Protein AF-A0A7V1SDX4-F1 (afdb_monomer)

Radius of gyration: 27.47 Å; Cα contacts (8 Å, |Δi|>4): 45; chains: 1; bounding box: 56×36×80 Å

Mean predicted aligned error: 12.36 Å

Solvent-accessible surface area (backbone atoms only — not comparable to full-atom values): 7512 Å² total; per-residue (Å²): 112,67,68,56,68,76,39,38,70,58,53,50,52,52,51,44,54,51,49,28,53,47,53,23,50,77,76,30,66,91,44,93,56,28,66,58,49,23,51,55,43,42,52,53,46,49,52,51,49,52,51,52,50,49,53,51,52,55,51,52,55,51,54,52,53,52,49,50,52,50,52,37,50,52,50,48,51,53,49,54,50,55,48,51,52,49,63,69,66,45,80,85,64,52,74,66,58,52,48,55,49,54,52,53,49,52,48,51,51,47,53,50,68,56,65,43,76,64,50,52,51,50,49,52,51,56,50,49,54,50,52,53,64,64,72,73,112

Structure (mmCIF, N/CA/C/O backbone):
data_AF-A0A7V1SDX4-F1
#
_entry.id   AF-A0A7V1SDX4-F1
#
loop_
_atom_site.group_PDB
_atom_site.id
_atom_site.type_symbol
_atom_site.label_atom_id
_atom_site.label_alt_id
_atom_site.label_comp_id
_atom_site.label_asym_id
_atom_site.label_entity_id
_atom_site.label_seq_id
_atom_site.pdbx_PDB_ins_code
_atom_site.Cartn_x
_atom_site.Cartn_y
_atom_site.Cartn_z
_atom_site.occupancy
_atom_site.B_iso_or_equiv
_atom_site.auth_seq_id
_atom_site.auth_comp_id
_atom_site.auth_asym_id
_atom_site.auth_atom_id
_atom_site.pdbx_PDB_model_num
ATOM 1 N N . MET A 1 1 ? -11.078 -8.454 -12.939 1.00 48.47 1 MET A N 1
ATOM 2 C CA . MET A 1 1 ? -10.606 -7.123 -12.488 1.00 48.47 1 MET A CA 1
ATOM 3 C C . MET A 1 1 ? -9.798 -7.180 -11.185 1.00 48.47 1 MET A C 1
ATOM 5 O O . MET A 1 1 ? -8.726 -6.596 -11.170 1.00 48.47 1 MET A O 1
ATOM 9 N N . LYS A 1 2 ? -10.218 -7.931 -10.144 1.00 51.38 2 LYS A N 1
ATOM 10 C CA . LYS A 1 2 ? -9.416 -8.145 -8.910 1.00 51.38 2 LYS A CA 1
ATOM 11 C C . LYS A 1 2 ? -8.009 -8.706 -9.173 1.00 51.38 2 LYS A C 1
ATOM 13 O O . LYS A 1 2 ? -7.039 -8.090 -8.768 1.00 51.38 2 LYS A O 1
ATOM 18 N N . PHE A 1 3 ? -7.897 -9.755 -9.995 1.00 60.59 3 PHE A N 1
ATOM 19 C CA . PHE A 1 3 ? -6.600 -10.340 -10.374 1.00 60.59 3 PHE A CA 1
ATOM 20 C C . PHE A 1 3 ? -5.623 -9.331 -11.007 1.00 60.59 3 PHE A C 1
ATOM 22 O O . PHE A 1 3 ? -4.422 -9.418 -10.790 1.00 60.59 3 PHE A O 1
ATOM 29 N N . PHE A 1 4 ? -6.138 -8.358 -11.766 1.00 59.69 4 PHE A N 1
ATOM 30 C CA . PHE A 1 4 ? -5.322 -7.348 -12.444 1.00 59.69 4 PHE A CA 1
ATOM 31 C C . PHE A 1 4 ? -4.802 -6.280 -11.476 1.00 59.69 4 PHE A C 1
ATOM 33 O O . PHE A 1 4 ? -3.699 -5.788 -11.655 1.00 59.69 4 PHE A O 1
ATOM 40 N N . LEU A 1 5 ? -5.588 -5.932 -10.450 1.00 62.78 5 LEU A N 1
ATOM 41 C CA . LEU A 1 5 ? -5.185 -4.998 -9.396 1.00 62.78 5 LEU A CA 1
ATOM 42 C C . LEU A 1 5 ? -4.229 -5.657 -8.394 1.00 62.78 5 LEU A C 1
ATOM 44 O O . LEU A 1 5 ? -3.277 -5.011 -7.964 1.00 62.78 5 LEU A O 1
ATOM 48 N N . ASP A 1 6 ? -4.449 -6.935 -8.078 1.00 72.88 6 ASP A N 1
ATOM 49 C CA . ASP A 1 6 ? -3.613 -7.698 -7.143 1.00 72.88 6 ASP A CA 1
ATOM 50 C C . ASP A 1 6 ? -2.249 -8.058 -7.750 1.00 72.88 6 ASP A C 1
ATOM 52 O O . ASP A 1 6 ? -1.244 -8.066 -7.048 1.00 72.88 6 ASP A O 1
ATOM 56 N N . ASN A 1 7 ? -2.191 -8.288 -9.067 1.00 81.50 7 ASN A N 1
ATOM 57 C CA . ASN A 1 7 ? -0.954 -8.607 -9.788 1.00 81.50 7 ASN A CA 1
ATOM 58 C C . ASN A 1 7 ? -0.450 -7.443 -10.647 1.00 81.50 7 ASN A C 1
ATOM 60 O O . ASN A 1 7 ? 0.353 -7.655 -11.556 1.00 81.50 7 ASN A O 1
ATOM 64 N N . ILE A 1 8 ? -0.913 -6.214 -10.386 1.00 82.69 8 ILE A N 1
ATOM 65 C CA . ILE A 1 8 ? -0.560 -5.061 -11.220 1.00 82.69 8 ILE A CA 1
ATOM 66 C C . ILE A 1 8 ? 0.953 -4.859 -11.274 1.00 82.69 8 ILE A C 1
ATOM 68 O O . ILE A 1 8 ? 1.478 -4.564 -12.336 1.00 82.69 8 ILE A O 1
ATOM 72 N N . GLU A 1 9 ? 1.660 -5.097 -10.166 1.00 83.06 9 GLU A N 1
ATOM 73 C CA . GLU A 1 9 ? 3.122 -4.999 -10.078 1.00 83.06 9 GLU A CA 1
ATOM 74 C C . GLU A 1 9 ? 3.825 -5.990 -11.009 1.00 83.06 9 GLU A C 1
ATOM 76 O O . GLU A 1 9 ? 4.779 -5.632 -11.701 1.00 83.06 9 GLU A O 1
ATOM 81 N N . LEU A 1 10 ? 3.30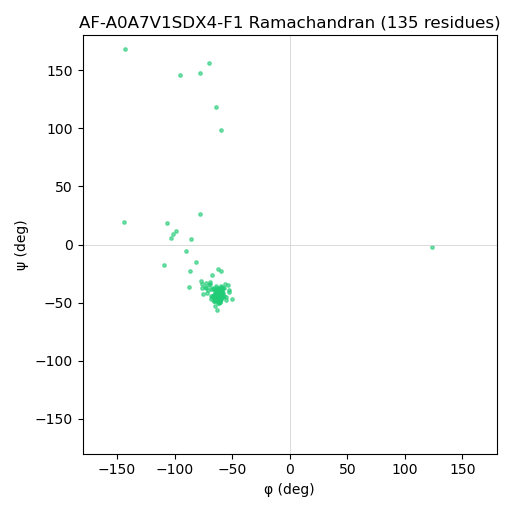0 -7.211 -11.090 1.00 85.44 10 LEU A N 1
ATOM 82 C CA . LEU A 1 10 ? 3.859 -8.299 -11.886 1.00 85.44 10 LEU A CA 1
ATOM 83 C C . LEU A 1 10 ? 3.579 -8.085 -13.379 1.00 85.44 10 LEU A C 1
ATOM 85 O O . LEU A 1 10 ? 4.478 -8.216 -14.207 1.00 85.44 10 LEU A O 1
ATOM 89 N N . ILE A 1 11 ? 2.354 -7.665 -13.710 1.00 86.50 11 ILE A N 1
ATOM 90 C CA . ILE A 1 11 ? 1.946 -7.341 -15.081 1.00 86.50 11 ILE A CA 1
ATOM 91 C C . ILE A 1 11 ? 2.724 -6.130 -15.601 1.00 86.50 11 ILE A C 1
ATOM 93 O O . ILE A 1 11 ? 3.251 -6.202 -16.708 1.00 86.50 11 ILE A O 1
ATOM 97 N N . LEU A 1 12 ? 2.838 -5.046 -14.819 1.00 86.94 12 LEU A N 1
ATOM 98 C CA . LEU A 1 12 ? 3.598 -3.856 -15.223 1.00 86.94 12 LEU A CA 1
ATOM 99 C C . LEU A 1 12 ? 5.062 -4.212 -15.471 1.00 86.94 12 LEU A C 1
ATOM 101 O O . LEU A 1 12 ? 5.614 -3.861 -16.507 1.00 86.94 12 LEU A O 1
ATOM 105 N N . SER A 1 13 ? 5.674 -4.959 -14.548 1.00 88.12 13 SER A N 1
ATOM 106 C CA . SER A 1 13 ? 7.078 -5.363 -14.656 1.00 88.12 13 SER A CA 1
ATOM 107 C C . SER A 1 13 ? 7.328 -6.207 -15.904 1.00 88.12 13 SER A C 1
ATOM 109 O O . SER A 1 13 ? 8.265 -5.930 -16.651 1.00 88.12 13 SER A O 1
ATOM 111 N N . PHE A 1 14 ? 6.456 -7.182 -16.175 1.00 91.12 14 PHE A N 1
ATOM 112 C CA . PHE A 1 14 ? 6.529 -7.989 -17.389 1.00 91.12 14 PHE A CA 1
ATOM 113 C C . PHE A 1 14 ? 6.386 -7.131 -18.653 1.00 91.12 14 PHE A C 1
ATOM 115 O O . PHE A 1 14 ? 7.212 -7.231 -19.559 1.00 91.12 14 PHE A O 1
ATOM 122 N N . LEU A 1 15 ? 5.388 -6.241 -18.698 1.00 91.69 15 LEU A N 1
ATOM 123 C CA . LEU A 1 15 ? 5.180 -5.343 -19.836 1.00 91.69 15 LEU A CA 1
ATOM 124 C C . LEU A 1 15 ? 6.387 -4.428 -20.062 1.00 91.69 15 LEU A C 1
ATOM 126 O O . LEU A 1 15 ? 6.793 -4.221 -21.200 1.00 91.69 15 LEU A O 1
ATOM 130 N N . GLY A 1 16 ? 6.985 -3.916 -18.987 1.00 89.88 16 GLY A N 1
ATOM 131 C CA . GLY A 1 16 ? 8.178 -3.082 -19.056 1.00 89.88 16 GLY A CA 1
ATOM 132 C C . GLY A 1 16 ? 9.357 -3.804 -19.702 1.00 89.88 16 GLY A C 1
ATOM 133 O O . GLY A 1 16 ? 9.998 -3.240 -20.583 1.00 89.88 16 GLY A O 1
ATOM 134 N N . ILE A 1 17 ? 9.598 -5.068 -19.339 1.00 91.50 17 ILE A N 1
ATOM 135 C CA . ILE A 1 17 ? 10.629 -5.895 -19.985 1.00 91.50 17 ILE A CA 1
ATOM 136 C C . ILE A 1 17 ? 10.314 -6.060 -21.473 1.00 91.50 17 ILE A C 1
ATOM 138 O O . ILE A 1 17 ? 11.186 -5.835 -22.309 1.00 91.50 17 ILE A O 1
ATOM 142 N N . VAL A 1 18 ? 9.064 -6.382 -21.818 1.00 93.81 18 VAL A N 1
ATOM 143 C CA . VAL A 1 18 ? 8.647 -6.505 -23.222 1.00 93.81 18 VAL A CA 1
ATOM 144 C C . VAL A 1 18 ? 8.922 -5.211 -23.992 1.00 93.81 18 VAL A C 1
ATOM 146 O O . VAL A 1 18 ? 9.488 -5.276 -25.077 1.00 93.81 18 VAL A O 1
ATOM 149 N N . VAL A 1 19 ? 8.604 -4.039 -23.434 1.00 92.31 19 VAL A N 1
ATOM 150 C CA . VAL A 1 19 ? 8.857 -2.740 -24.084 1.00 92.31 19 VAL A CA 1
ATOM 151 C C . VAL A 1 19 ? 10.354 -2.474 -24.268 1.00 92.31 19 VAL A C 1
ATOM 153 O O . VAL A 1 19 ? 10.755 -2.039 -25.347 1.00 92.31 19 VAL A O 1
ATOM 156 N N . ILE A 1 20 ? 11.183 -2.771 -23.262 1.00 91.38 20 ILE A N 1
ATOM 157 C CA . ILE A 1 20 ? 12.641 -2.559 -23.315 1.00 91.38 20 ILE A CA 1
ATOM 158 C C . ILE A 1 20 ? 13.282 -3.326 -24.471 1.00 91.38 20 ILE A C 1
ATOM 160 O O . ILE A 1 20 ? 14.191 -2.801 -25.105 1.00 91.38 20 ILE A O 1
ATOM 164 N N . PHE A 1 21 ? 12.806 -4.537 -24.767 1.00 90.12 21 PHE A N 1
ATOM 165 C CA . PHE A 1 21 ? 13.315 -5.336 -25.885 1.00 90.12 21 PHE A CA 1
ATOM 166 C C . PHE A 1 21 ? 12.605 -5.034 -27.210 1.00 90.12 21 PHE A C 1
ATOM 168 O O . PHE A 1 21 ? 13.249 -5.015 -28.258 1.00 90.12 21 PHE A O 1
ATOM 175 N N . ALA A 1 22 ? 11.299 -4.762 -27.185 1.00 90.19 22 ALA A N 1
ATOM 176 C CA . ALA A 1 22 ? 10.516 -4.515 -28.393 1.00 90.19 22 ALA A CA 1
ATOM 177 C C . ALA A 1 22 ? 10.902 -3.202 -29.087 1.00 90.19 22 ALA A C 1
ATOM 179 O O . ALA A 1 22 ? 10.954 -3.164 -30.313 1.00 90.19 22 ALA A O 1
ATOM 180 N N . VAL A 1 23 ? 11.195 -2.133 -28.338 1.00 89.94 23 VAL A N 1
ATOM 181 C CA . VAL A 1 23 ? 11.522 -0.822 -28.928 1.00 89.94 23 VAL A CA 1
ATOM 182 C C . VAL A 1 23 ? 12.829 -0.869 -29.741 1.00 89.94 23 VAL A C 1
ATOM 184 O O . VAL A 1 23 ? 12.798 -0.538 -30.926 1.00 89.94 23 VAL A O 1
ATOM 187 N N . PRO A 1 24 ? 13.967 -1.343 -29.206 1.00 89.12 24 PRO A N 1
ATOM 188 C CA . PRO A 1 24 ? 15.183 -1.504 -30.001 1.00 89.12 24 PRO A CA 1
ATOM 189 C C . PRO A 1 24 ? 15.008 -2.506 -31.146 1.00 89.12 24 PRO A C 1
ATOM 191 O O . PRO A 1 24 ? 15.505 -2.280 -32.243 1.00 89.12 24 PRO A O 1
ATOM 194 N N . MET A 1 25 ? 14.271 -3.601 -30.932 1.00 89.25 25 MET A N 1
ATOM 195 C CA . MET A 1 25 ? 14.065 -4.624 -31.960 1.00 89.25 25 MET A CA 1
ATOM 196 C C . MET A 1 25 ? 13.262 -4.108 -33.164 1.00 89.25 25 MET A C 1
ATOM 198 O O . MET A 1 25 ? 13.651 -4.357 -34.301 1.00 89.25 25 MET A O 1
ATOM 202 N N . LEU A 1 26 ? 12.161 -3.388 -32.931 1.00 89.69 26 LEU A N 1
ATOM 203 C CA . LEU A 1 26 ? 11.263 -2.925 -33.997 1.00 89.69 26 LEU A CA 1
ATOM 204 C C . LEU A 1 26 ? 11.814 -1.724 -34.770 1.00 89.69 26 LEU A C 1
ATOM 206 O O . LEU A 1 26 ? 11.523 -1.583 -35.954 1.00 89.69 26 LEU A O 1
ATOM 210 N N . PHE A 1 27 ? 12.584 -0.857 -34.109 1.00 86.44 27 PHE A N 1
ATOM 211 C CA . PHE A 1 27 ? 13.038 0.407 -34.695 1.00 86.44 27 PHE A CA 1
ATOM 212 C C . PHE A 1 27 ? 14.542 0.434 -35.020 1.00 86.44 27 PHE A C 1
ATOM 214 O O . PHE A 1 27 ? 14.971 1.283 -35.797 1.00 86.44 27 PHE A O 1
ATOM 221 N N . PHE A 1 28 ? 15.344 -0.479 -34.453 1.00 85.25 28 PHE A N 1
ATOM 222 C CA . PHE A 1 28 ? 16.814 -0.396 -34.446 1.00 85.25 28 PHE A CA 1
ATOM 223 C C . PHE A 1 28 ? 17.528 -1.759 -34.577 1.00 85.25 28 PHE A C 1
ATOM 225 O O . PHE A 1 28 ? 18.711 -1.855 -34.241 1.00 85.25 28 PHE A O 1
ATOM 232 N N . GLY A 1 29 ? 16.841 -2.801 -35.066 1.00 75.50 29 GLY A N 1
ATOM 233 C CA . GLY A 1 29 ? 17.291 -4.204 -35.031 1.00 75.50 29 GLY A CA 1
ATOM 234 C C . GLY A 1 29 ? 18.693 -4.492 -35.593 1.00 75.50 29 GLY A C 1
ATOM 235 O O . GLY A 1 29 ? 19.430 -5.249 -34.972 1.00 75.50 29 GLY A O 1
ATOM 236 N N . ASP A 1 30 ? 19.090 -3.838 -36.689 1.00 78.62 30 ASP A N 1
ATOM 237 C CA . ASP A 1 30 ? 20.407 -4.029 -37.334 1.00 78.62 30 ASP A CA 1
ATOM 238 C C . ASP A 1 30 ? 21.423 -2.919 -36.999 1.00 78.62 30 ASP A C 1
ATOM 240 O O . ASP A 1 30 ? 22.491 -2.815 -37.606 1.00 78.62 30 ASP A O 1
ATOM 244 N N . SER A 1 31 ? 21.097 -2.039 -36.050 1.00 78.25 31 SER A N 1
ATOM 245 C CA . SER A 1 31 ? 21.917 -0.866 -35.746 1.00 78.25 31 SER A CA 1
ATOM 246 C C . SER A 1 31 ? 22.889 -1.106 -34.587 1.00 78.25 31 SER A C 1
ATOM 248 O O . SER A 1 31 ? 22.569 -1.756 -33.593 1.00 78.25 31 SER A O 1
ATOM 250 N N . VAL A 1 32 ? 24.074 -0.493 -34.665 1.00 83.31 32 VAL A N 1
ATOM 251 C CA . VAL A 1 32 ? 25.094 -0.541 -33.595 1.00 83.31 32 VAL A CA 1
ATOM 252 C C . VAL A 1 32 ? 24.590 0.105 -32.290 1.00 83.31 32 VAL A C 1
ATOM 254 O O . VAL A 1 32 ? 25.075 -0.214 -31.208 1.00 83.31 32 VAL A O 1
ATOM 257 N N . ILE A 1 33 ? 23.573 0.969 -32.378 1.00 88.75 33 ILE A N 1
ATOM 258 C CA . ILE A 1 33 ? 22.984 1.700 -31.245 1.00 88.75 33 ILE A CA 1
ATOM 259 C C . ILE A 1 33 ? 21.901 0.914 -30.490 1.00 88.75 33 ILE A C 1
ATOM 261 O O . ILE A 1 33 ? 21.291 1.454 -29.569 1.00 88.75 33 ILE A O 1
ATOM 265 N N . TRP A 1 34 ? 21.654 -0.355 -30.835 1.00 89.94 34 TRP A N 1
ATOM 266 C CA . TRP A 1 34 ? 20.598 -1.175 -30.224 1.00 89.94 34 TRP A CA 1
ATOM 267 C C . TRP A 1 34 ? 20.639 -1.162 -28.686 1.00 89.94 34 TRP A C 1
ATOM 269 O O . TRP A 1 34 ? 19.625 -0.912 -28.031 1.00 89.94 34 TRP A O 1
ATOM 279 N N . TRP A 1 35 ? 21.828 -1.350 -28.105 1.00 89.62 35 TRP A N 1
ATOM 280 C CA . TRP A 1 35 ? 22.022 -1.358 -26.651 1.00 89.62 35 TRP A CA 1
ATOM 281 C C . TRP A 1 3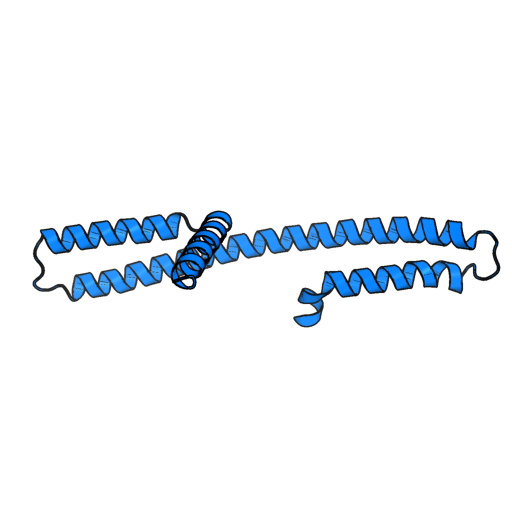5 ? 21.826 0.019 -26.010 1.00 89.62 35 TRP A C 1
ATOM 283 O O . TRP A 1 35 ? 21.318 0.105 -24.893 1.00 89.62 35 TRP A O 1
ATOM 293 N N . GLU A 1 36 ? 22.187 1.093 -26.712 1.00 92.12 36 GLU A N 1
ATOM 294 C CA . GLU A 1 36 ? 21.998 2.465 -26.234 1.00 92.12 36 GLU A CA 1
ATOM 295 C C . GLU A 1 36 ? 20.505 2.815 -26.176 1.00 92.12 36 GLU A C 1
ATOM 297 O O . GLU A 1 36 ? 20.011 3.302 -25.157 1.00 92.12 36 GLU A O 1
ATOM 302 N N . VAL A 1 37 ? 19.748 2.457 -27.217 1.00 90.81 37 VAL A N 1
ATOM 303 C CA . VAL A 1 37 ? 18.290 2.637 -27.247 1.00 90.81 37 VAL A CA 1
ATOM 304 C C . VAL A 1 37 ? 17.602 1.781 -26.181 1.00 90.81 37 VAL A C 1
ATOM 306 O O . VAL A 1 37 ? 16.686 2.261 -25.507 1.00 90.81 37 VAL A O 1
ATOM 309 N N . ALA A 1 38 ? 18.047 0.535 -25.983 1.00 90.75 38 ALA A N 1
ATOM 310 C CA . ALA A 1 38 ? 17.535 -0.335 -24.924 1.00 90.75 38 ALA A CA 1
ATOM 311 C C . ALA A 1 38 ? 17.753 0.286 -23.537 1.00 90.75 38 ALA A C 1
ATOM 313 O O . ALA A 1 38 ? 16.827 0.327 -22.726 1.00 90.75 38 ALA A O 1
ATOM 314 N N . ALA A 1 39 ? 18.950 0.827 -23.283 1.00 92.44 39 ALA A N 1
ATOM 315 C CA . ALA A 1 39 ? 19.290 1.474 -22.020 1.00 92.44 39 ALA A CA 1
ATOM 316 C C . ALA A 1 39 ? 18.428 2.719 -21.764 1.00 92.44 39 ALA A C 1
ATOM 318 O O . ALA A 1 39 ? 17.857 2.860 -20.681 1.00 92.44 39 ALA A O 1
ATOM 319 N N . ILE A 1 40 ? 18.263 3.586 -22.770 1.00 93.94 40 ILE A N 1
ATOM 320 C CA . ILE A 1 40 ? 17.396 4.768 -22.668 1.00 93.94 40 ILE A CA 1
ATOM 321 C C . ILE A 1 40 ? 15.950 4.337 -22.388 1.00 93.94 40 ILE A C 1
ATOM 323 O O . ILE A 1 40 ? 15.315 4.848 -21.464 1.00 93.94 40 ILE A O 1
ATOM 327 N N . THR A 1 41 ? 15.446 3.346 -23.125 1.00 92.62 41 THR A N 1
ATOM 328 C CA . THR A 1 41 ? 14.086 2.817 -22.943 1.00 92.62 41 THR A CA 1
ATOM 329 C C . THR A 1 41 ? 13.898 2.250 -21.534 1.00 92.62 41 THR A C 1
ATOM 331 O O . THR A 1 41 ? 12.888 2.533 -20.889 1.00 92.62 41 THR A O 1
ATOM 334 N N . ALA A 1 42 ? 14.883 1.517 -21.010 1.00 92.69 42 ALA A N 1
ATOM 335 C CA . ALA A 1 42 ? 14.851 0.968 -19.658 1.00 92.69 42 ALA A CA 1
ATOM 336 C C . ALA A 1 42 ? 14.796 2.054 -18.577 1.00 92.69 42 ALA A C 1
ATOM 338 O O . ALA A 1 42 ? 14.037 1.908 -17.617 1.00 92.69 42 ALA A O 1
ATOM 339 N N . ILE A 1 43 ? 15.526 3.161 -18.747 1.00 95.31 43 ILE A N 1
ATOM 340 C CA . ILE A 1 43 ? 15.458 4.305 -17.826 1.00 95.31 43 ILE A CA 1
ATOM 341 C C . ILE A 1 43 ? 14.039 4.878 -17.804 1.00 95.31 43 ILE A C 1
ATOM 343 O O . ILE A 1 43 ? 13.462 5.042 -16.728 1.00 95.31 43 ILE A O 1
ATOM 347 N N . PHE A 1 44 ? 13.445 5.130 -18.974 1.00 94.56 44 PHE A N 1
ATOM 348 C CA . PHE A 1 44 ? 12.084 5.663 -19.052 1.00 94.56 44 PHE A CA 1
ATOM 349 C C . PHE A 1 44 ? 11.060 4.716 -18.424 1.00 94.56 44 PHE A C 1
ATOM 351 O O . PHE A 1 44 ? 10.275 5.144 -17.577 1.00 94.56 44 PHE A O 1
ATOM 358 N N . VAL A 1 45 ? 11.094 3.429 -18.775 1.00 94.00 45 VAL A N 1
ATOM 359 C CA . VAL A 1 45 ? 10.208 2.410 -18.190 1.00 94.00 45 VAL A CA 1
ATOM 360 C C . VAL A 1 45 ? 10.373 2.353 -16.669 1.00 94.00 45 VAL A C 1
ATOM 362 O O . VAL A 1 45 ? 9.377 2.348 -15.946 1.00 94.00 45 VAL A O 1
ATOM 365 N N . GLY A 1 46 ? 11.611 2.384 -16.168 1.00 92.00 46 GLY A N 1
ATOM 366 C CA . GLY A 1 46 ? 11.907 2.400 -14.736 1.00 92.00 46 GLY A CA 1
ATOM 367 C C . GLY A 1 46 ? 11.314 3.614 -14.018 1.00 92.00 46 GLY A C 1
ATOM 368 O O . GLY A 1 46 ? 10.681 3.461 -12.971 1.00 92.00 46 GLY A O 1
ATOM 369 N N . VAL A 1 47 ? 11.443 4.811 -14.599 1.00 95.19 47 VAL A N 1
ATOM 370 C CA . VAL A 1 47 ? 10.842 6.043 -14.056 1.00 95.19 47 VAL A CA 1
ATOM 371 C C . VAL A 1 47 ? 9.314 5.947 -14.040 1.00 95.19 47 VAL A C 1
ATOM 373 O O . VAL A 1 47 ? 8.689 6.253 -13.021 1.00 95.19 47 VAL A O 1
ATOM 376 N N . PHE A 1 48 ? 8.704 5.464 -15.126 1.00 92.56 48 PHE A N 1
ATOM 377 C CA . PHE A 1 48 ? 7.256 5.264 -15.205 1.00 92.56 48 PHE A CA 1
ATOM 378 C C . PHE A 1 48 ? 6.753 4.257 -14.164 1.00 92.56 48 PHE A C 1
ATOM 380 O O . PHE A 1 48 ? 5.770 4.530 -13.472 1.00 92.56 48 PHE A O 1
ATOM 387 N N . HIS A 1 49 ? 7.441 3.126 -13.993 1.00 92.00 49 HIS A N 1
ATOM 388 C CA . HIS A 1 49 ? 7.115 2.145 -12.957 1.00 92.00 49 HIS A CA 1
ATOM 389 C C . HIS A 1 49 ? 7.234 2.740 -11.558 1.00 92.00 49 HIS A C 1
ATOM 391 O O . HIS A 1 49 ? 6.312 2.598 -10.756 1.00 92.00 49 HIS A O 1
ATOM 397 N N . GLY A 1 50 ? 8.323 3.460 -11.278 1.00 88.81 50 GLY A N 1
ATOM 398 C CA . GLY A 1 50 ? 8.513 4.145 -10.003 1.00 88.81 50 GLY A CA 1
ATOM 399 C C . GLY A 1 50 ? 7.351 5.085 -9.682 1.00 88.81 50 GLY A C 1
ATOM 400 O O . GLY A 1 50 ? 6.803 5.040 -8.579 1.00 88.81 50 GLY A O 1
ATOM 401 N N . PHE A 1 51 ? 6.912 5.874 -10.664 1.00 92.50 51 PHE A N 1
ATOM 402 C CA . PHE A 1 51 ? 5.789 6.795 -10.507 1.00 92.50 51 PHE A CA 1
ATOM 403 C C . PHE A 1 51 ? 4.452 6.074 -10.280 1.00 92.50 51 PHE A C 1
ATOM 405 O O . PHE A 1 51 ? 3.724 6.395 -9.336 1.00 92.50 51 PHE A O 1
ATOM 412 N N . ILE A 1 52 ? 4.135 5.066 -11.099 1.00 88.94 52 ILE A N 1
ATOM 413 C CA . ILE A 1 52 ? 2.889 4.295 -10.979 1.00 88.94 52 ILE A CA 1
ATOM 414 C C . ILE A 1 52 ? 2.836 3.579 -9.626 1.00 88.94 52 ILE A C 1
ATOM 416 O O . ILE A 1 52 ? 1.844 3.694 -8.901 1.00 88.94 52 ILE A O 1
ATOM 420 N N . PHE A 1 53 ? 3.912 2.895 -9.234 1.00 88.38 53 PHE A N 1
ATOM 421 C CA . PHE A 1 53 ? 3.980 2.208 -7.946 1.00 88.38 53 PHE A CA 1
ATOM 422 C C . PHE A 1 53 ? 3.918 3.173 -6.770 1.00 88.38 53 PHE A C 1
ATOM 424 O O . PHE A 1 53 ? 3.279 2.859 -5.765 1.00 88.38 53 PHE A O 1
ATOM 431 N N . TRP A 1 54 ? 4.507 4.363 -6.886 1.00 89.56 54 TRP A N 1
ATOM 432 C CA . TRP A 1 54 ? 4.381 5.392 -5.860 1.00 89.56 54 TRP A CA 1
ATOM 433 C C . TRP A 1 54 ? 2.920 5.815 -5.651 1.00 89.56 54 TRP A C 1
ATOM 435 O O . TRP A 1 54 ? 2.442 5.810 -4.511 1.00 89.56 54 TRP A O 1
ATOM 445 N N . ILE A 1 55 ? 2.177 6.091 -6.730 1.00 88.75 55 ILE A N 1
ATOM 446 C CA . ILE A 1 55 ? 0.749 6.444 -6.652 1.00 88.75 55 ILE A CA 1
ATOM 447 C C . ILE A 1 55 ? -0.063 5.304 -6.036 1.00 88.75 55 ILE A C 1
ATOM 449 O O . ILE A 1 55 ? -0.845 5.528 -5.106 1.00 88.75 55 ILE A O 1
ATOM 453 N N . VAL A 1 56 ? 0.123 4.077 -6.531 1.00 87.00 56 VAL A N 1
ATOM 454 C CA . VAL A 1 56 ? -0.622 2.904 -6.056 1.00 87.00 56 VAL A CA 1
ATOM 455 C C . VAL A 1 56 ? -0.361 2.673 -4.569 1.00 87.00 56 VAL A C 1
ATOM 457 O O . VAL A 1 56 ? -1.314 2.561 -3.796 1.00 87.00 56 VAL A O 1
ATOM 460 N N . ARG A 1 57 ? 0.903 2.703 -4.131 1.00 85.19 57 ARG A N 1
ATOM 461 C CA . ARG A 1 57 ? 1.267 2.549 -2.713 1.00 85.19 57 ARG A CA 1
ATOM 462 C C . ARG A 1 57 ? 0.685 3.669 -1.853 1.00 85.19 57 ARG A C 1
ATOM 464 O O . ARG A 1 57 ? 0.201 3.402 -0.753 1.00 85.19 57 ARG A O 1
ATOM 471 N N . ARG A 1 58 ? 0.674 4.916 -2.338 1.00 87.19 58 ARG A N 1
ATOM 472 C CA . ARG A 1 58 ? 0.060 6.047 -1.621 1.00 87.19 58 ARG A CA 1
ATOM 473 C C . ARG A 1 58 ? -1.442 5.834 -1.429 1.00 87.19 58 ARG A C 1
ATOM 475 O O . ARG A 1 58 ? -1.946 6.068 -0.332 1.00 87.19 58 ARG A O 1
ATOM 482 N N . LYS A 1 59 ? -2.144 5.364 -2.464 1.00 84.00 59 LYS A N 1
ATOM 483 C CA . LYS A 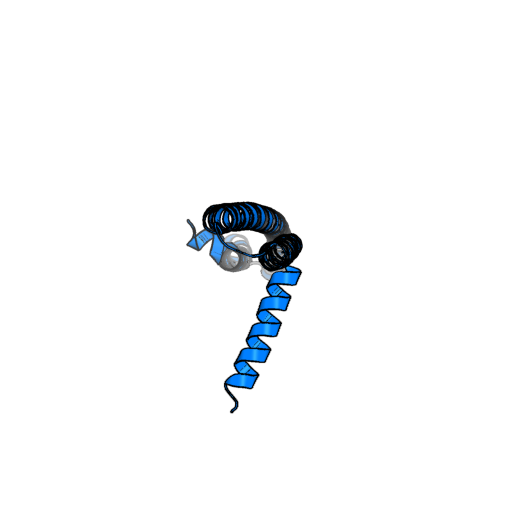1 59 ? -3.584 5.080 -2.408 1.00 84.00 59 LYS A CA 1
ATOM 484 C C . LYS A 1 59 ? -3.899 3.896 -1.493 1.00 84.00 59 LYS A C 1
ATOM 486 O O . LYS A 1 59 ? -4.787 4.008 -0.656 1.00 84.00 59 LYS A O 1
ATOM 491 N N . GLN A 1 60 ? -3.144 2.803 -1.596 1.00 82.69 60 GLN A N 1
ATOM 492 C CA . GLN A 1 60 ? -3.308 1.632 -0.730 1.00 82.69 60 GLN A CA 1
ATOM 493 C C . GLN A 1 60 ? -3.130 1.983 0.753 1.00 82.69 60 GLN A C 1
ATOM 495 O O . GLN A 1 60 ? -3.921 1.530 1.575 1.00 82.69 60 GLN A O 1
ATOM 500 N N . ARG A 1 61 ? -2.148 2.830 1.101 1.00 83.25 61 ARG A N 1
ATOM 501 C CA . ARG A 1 61 ? -1.958 3.300 2.485 1.00 83.25 61 ARG A CA 1
ATOM 502 C C . ARG A 1 61 ? -3.178 4.054 3.019 1.00 83.25 61 ARG A C 1
ATOM 504 O O . ARG A 1 61 ? -3.583 3.798 4.144 1.00 83.25 61 ARG A O 1
ATOM 511 N N . ARG A 1 62 ? -3.785 4.931 2.211 1.00 82.38 62 ARG A N 1
ATOM 512 C CA . ARG A 1 62 ? -5.003 5.665 2.603 1.00 82.38 62 ARG A CA 1
ATOM 513 C C . ARG A 1 62 ? -6.190 4.730 2.818 1.00 82.38 62 ARG A C 1
ATOM 515 O O . ARG A 1 62 ? -6.799 4.775 3.875 1.00 82.38 62 ARG A O 1
ATOM 522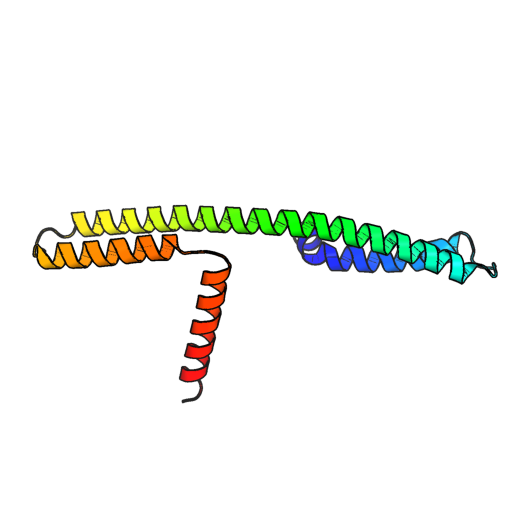 N N . ILE A 1 63 ? -6.443 3.827 1.868 1.00 81.56 63 ILE A N 1
ATOM 523 C CA . ILE A 1 63 ? -7.552 2.863 1.964 1.00 81.56 63 ILE A CA 1
ATOM 524 C C . ILE A 1 63 ? -7.394 1.966 3.198 1.00 81.56 63 ILE A C 1
ATOM 526 O O . ILE A 1 63 ? -8.371 1.690 3.884 1.00 81.56 63 ILE A O 1
ATOM 530 N N . ARG A 1 64 ? -6.168 1.524 3.517 1.00 81.50 64 ARG A N 1
ATOM 531 C CA . ARG A 1 64 ? -5.914 0.740 4.736 1.00 81.50 64 ARG A CA 1
ATOM 532 C C . ARG A 1 64 ? -6.225 1.530 6.005 1.00 81.50 64 ARG A C 1
ATOM 534 O O . ARG A 1 64 ? -6.838 0.978 6.909 1.00 81.50 64 ARG A O 1
ATOM 541 N N . GLN A 1 65 ? -5.834 2.803 6.065 1.00 82.81 65 GLN A N 1
ATOM 542 C CA . GLN A 1 65 ? -6.137 3.662 7.212 1.00 82.81 65 GLN A CA 1
ATOM 543 C C . GLN A 1 65 ? -7.647 3.879 7.374 1.00 82.81 65 GLN A C 1
ATOM 545 O O . GLN A 1 65 ? -8.164 3.713 8.475 1.00 82.81 65 GLN A O 1
ATOM 550 N N . GLU A 1 66 ? -8.354 4.165 6.280 1.00 83.88 66 GLU A N 1
ATOM 551 C CA . GLU A 1 66 ? -9.814 4.328 6.277 1.00 83.88 66 GLU A CA 1
ATOM 552 C C . GLU A 1 66 ? -10.527 3.042 6.723 1.00 83.88 66 GLU A C 1
ATOM 554 O O . GLU A 1 66 ? -11.388 3.089 7.600 1.00 83.88 66 GLU A O 1
ATOM 559 N N . ALA A 1 67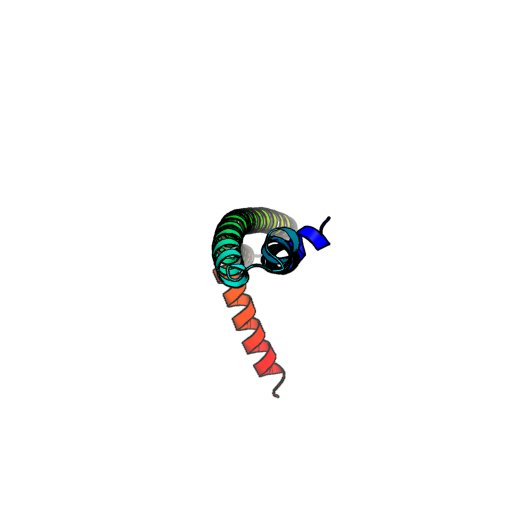 ? -10.115 1.881 6.203 1.00 78.06 67 ALA A N 1
ATOM 560 C CA . ALA A 1 67 ? -10.689 0.591 6.580 1.00 78.06 67 ALA A CA 1
ATOM 561 C C . ALA A 1 67 ? -10.472 0.258 8.066 1.00 78.06 67 ALA A C 1
ATOM 563 O O . ALA A 1 67 ? -11.374 -0.265 8.719 1.00 78.06 67 ALA A O 1
ATOM 564 N N . ILE A 1 68 ? -9.297 0.571 8.627 1.00 82.88 68 ILE A N 1
ATOM 565 C CA . ILE A 1 68 ? -9.028 0.384 10.062 1.00 82.88 68 ILE A CA 1
ATOM 566 C C . ILE A 1 68 ? -9.946 1.279 10.898 1.00 82.88 68 ILE A C 1
ATOM 568 O O . ILE A 1 68 ? -10.508 0.824 11.896 1.00 82.88 68 ILE A O 1
ATOM 572 N N . GLU A 1 69 ? -10.125 2.536 10.496 1.00 82.62 69 GLU A N 1
ATOM 573 C CA . GLU A 1 69 ? -11.006 3.456 11.211 1.00 82.62 69 GLU A CA 1
ATOM 574 C C . GLU A 1 69 ? -12.473 3.000 11.157 1.00 82.62 69 GLU A C 1
ATOM 576 O O . GLU A 1 69 ? -13.185 3.060 12.163 1.00 82.62 69 GLU A O 1
ATOM 581 N N . GLU A 1 70 ? -12.918 2.487 10.012 1.00 79.00 70 GLU A N 1
ATOM 582 C CA . GLU A 1 70 ? -14.256 1.920 9.840 1.00 79.00 70 GLU A CA 1
ATOM 583 C C . GLU A 1 70 ? -14.463 0.673 10.712 1.00 79.00 70 GLU A C 1
ATOM 585 O O . GLU A 1 70 ? -15.433 0.602 11.471 1.00 79.00 70 GLU A O 1
ATOM 590 N N . ILE A 1 71 ? -13.513 -0.270 10.704 1.00 76.94 71 ILE A N 1
ATOM 591 C CA . ILE A 1 71 ? -13.538 -1.458 11.573 1.00 76.94 71 ILE A CA 1
ATOM 592 C C . ILE A 1 71 ? -13.588 -1.051 13.046 1.00 76.94 71 ILE A C 1
ATOM 594 O O . ILE A 1 71 ? -14.351 -1.627 13.822 1.00 76.94 71 ILE A O 1
ATOM 598 N N . ARG A 1 72 ? -12.816 -0.037 13.441 1.00 78.94 72 ARG A N 1
ATOM 599 C CA . ARG A 1 72 ? -12.808 0.490 14.807 1.00 78.94 72 ARG A CA 1
ATOM 600 C C . ARG A 1 72 ? -14.167 1.062 15.211 1.00 78.94 72 ARG A C 1
ATOM 602 O O . ARG A 1 72 ? -14.618 0.789 16.324 1.00 78.94 72 ARG A O 1
ATOM 609 N N . LYS A 1 73 ? -14.831 1.821 14.331 1.00 80.38 73 LYS A N 1
ATOM 610 C CA . LYS A 1 73 ? -16.195 2.330 14.569 1.00 80.38 73 LYS A CA 1
ATOM 611 C C . LYS A 1 73 ? -17.185 1.176 14.725 1.00 80.38 73 LYS A C 1
ATOM 613 O O . LYS A 1 73 ? -17.851 1.094 15.752 1.00 80.38 73 LYS A O 1
ATOM 618 N N . MET A 1 74 ? -17.184 0.223 13.791 1.00 75.12 74 MET A N 1
ATOM 619 C CA . MET A 1 74 ? -18.065 -0.948 13.859 1.00 75.12 74 MET A CA 1
ATOM 620 C C . MET A 1 74 ? -17.849 -1.787 15.124 1.00 75.12 74 MET A C 1
ATOM 622 O O . MET A 1 74 ? -18.814 -2.226 15.747 1.00 75.12 74 MET A O 1
ATOM 626 N N . LEU A 1 75 ? -16.593 -2.029 15.517 1.00 77.75 75 LEU A N 1
ATOM 627 C CA . LEU A 1 75 ? -16.272 -2.777 16.732 1.00 77.75 75 LEU A CA 1
ATOM 628 C C . LEU A 1 75 ? -16.756 -2.043 17.978 1.00 77.75 75 LEU A C 1
ATOM 630 O O . LEU A 1 75 ? -17.360 -2.671 18.844 1.00 77.75 75 LEU A O 1
ATOM 634 N N . LYS A 1 76 ? -16.539 -0.726 18.054 1.00 81.12 76 LYS A N 1
ATOM 635 C CA . LYS A 1 76 ? -17.032 0.098 19.160 1.00 81.12 76 LYS A CA 1
ATOM 636 C C . LYS A 1 76 ? -18.553 0.015 19.271 1.00 81.12 76 LYS A C 1
ATOM 638 O O . LYS A 1 76 ? -19.063 -0.203 20.366 1.00 81.12 76 LYS A O 1
ATOM 643 N N . ASP A 1 77 ? -19.263 0.131 18.154 1.00 79.00 77 ASP A N 1
ATOM 644 C CA . ASP A 1 77 ? -20.725 0.075 18.135 1.00 79.00 77 ASP A CA 1
ATOM 645 C C . ASP A 1 77 ? -21.238 -1.310 18.532 1.00 79.00 77 ASP A C 1
ATOM 647 O O . ASP A 1 77 ? -22.129 -1.428 19.373 1.00 79.00 77 ASP A O 1
ATOM 651 N N . LYS A 1 78 ? -20.635 -2.377 17.992 1.00 71.69 78 LYS A N 1
ATOM 652 C CA . LYS A 1 78 ? -21.011 -3.757 18.320 1.00 71.69 78 LYS A CA 1
ATOM 653 C C . LYS A 1 78 ? -20.771 -4.074 19.793 1.00 71.69 78 LYS A C 1
ATOM 655 O O . LYS A 1 78 ? -21.636 -4.679 20.423 1.00 71.69 78 LYS A O 1
ATOM 660 N N . VAL A 1 79 ? -19.627 -3.653 20.332 1.00 76.62 79 VAL A N 1
ATOM 661 C CA . VAL A 1 79 ? -19.302 -3.807 21.751 1.00 76.62 79 VAL A CA 1
ATOM 662 C C . VAL A 1 79 ? -20.297 -3.015 22.589 1.00 76.62 79 VAL A C 1
ATOM 664 O O . VAL A 1 79 ? -21.017 -3.624 23.366 1.00 76.62 79 VAL A O 1
ATOM 667 N N . ASN A 1 80 ? -20.462 -1.709 22.371 1.00 76.00 80 ASN A N 1
ATOM 668 C CA . ASN A 1 80 ? -21.434 -0.899 23.116 1.00 76.00 80 ASN A CA 1
ATOM 669 C C . ASN A 1 80 ? -22.851 -1.488 23.092 1.00 76.00 80 ASN A C 1
ATOM 671 O O . ASN A 1 80 ? -23.522 -1.510 24.122 1.00 76.00 80 ASN A O 1
ATOM 675 N N . ASN A 1 81 ? -23.289 -2.013 21.947 1.00 70.69 81 ASN A N 1
ATOM 676 C CA . ASN A 1 81 ? -24.595 -2.647 21.825 1.00 70.69 81 ASN A CA 1
ATOM 677 C C . ASN A 1 81 ? -24.692 -3.939 22.657 1.00 70.69 81 ASN A C 1
ATOM 679 O O . ASN A 1 81 ? -25.623 -4.097 23.443 1.00 70.69 81 ASN A O 1
ATOM 683 N N . GLN A 1 82 ? -23.707 -4.841 22.557 1.00 68.12 82 GLN A N 1
ATOM 684 C CA . GLN A 1 82 ? -23.665 -6.056 23.386 1.00 68.12 82 GLN A CA 1
ATOM 685 C C . GLN A 1 82 ? -23.623 -5.732 24.882 1.00 68.12 82 GLN A C 1
ATOM 687 O O . GLN A 1 82 ? -24.250 -6.412 25.689 1.00 68.12 82 GLN A O 1
ATOM 692 N N . LEU A 1 83 ? -22.930 -4.663 25.253 1.00 66.94 83 LEU A N 1
ATOM 693 C CA . LEU A 1 83 ? -22.815 -4.223 26.635 1.00 66.94 83 LEU A CA 1
ATOM 694 C C . LEU A 1 83 ? -24.097 -3.585 27.162 1.00 66.94 83 LEU A C 1
ATOM 696 O O . LEU A 1 83 ? -24.458 -3.822 28.311 1.00 66.94 83 LEU A O 1
ATOM 700 N N . SER A 1 84 ? -24.816 -2.832 26.327 1.00 68.56 84 SER A N 1
ATOM 701 C CA . SER A 1 84 ? -26.149 -2.327 26.659 1.00 68.56 84 SER A CA 1
ATOM 702 C C . SER A 1 84 ? -27.119 -3.482 26.913 1.00 68.56 84 SER A C 1
ATOM 704 O O . SER A 1 84 ? -27.842 -3.466 27.907 1.00 68.56 84 SER A O 1
ATOM 706 N N . VAL A 1 85 ? -27.055 -4.541 26.097 1.00 69.56 85 VAL A N 1
ATOM 707 C CA . VAL A 1 85 ? -27.836 -5.769 26.307 1.00 69.56 85 VAL A CA 1
ATOM 708 C C . VAL A 1 85 ? -27.465 -6.459 27.622 1.00 69.56 85 VAL A C 1
ATOM 710 O O . VAL A 1 85 ? -28.366 -6.851 28.362 1.00 69.56 85 VAL A O 1
ATOM 713 N N . ILE A 1 86 ? -26.175 -6.582 27.957 1.00 67.12 86 ILE A N 1
ATOM 714 C CA . ILE A 1 86 ? -25.744 -7.164 29.241 1.00 67.12 86 ILE A CA 1
ATOM 715 C C . ILE A 1 86 ? -26.232 -6.303 30.410 1.00 67.12 86 ILE A C 1
ATOM 717 O O . ILE A 1 86 ? -26.787 -6.842 31.358 1.00 67.12 86 ILE A O 1
ATOM 721 N N . SER A 1 87 ? -26.090 -4.978 30.331 1.00 65.56 87 SER A N 1
ATOM 722 C CA . SER A 1 87 ? -26.590 -4.042 31.345 1.00 65.56 87 SER A CA 1
ATOM 723 C C . SER A 1 87 ? -28.103 -4.156 31.551 1.00 65.56 87 SER A C 1
ATOM 725 O O . SER A 1 87 ? -28.552 -4.113 32.692 1.00 65.56 87 SER A O 1
ATOM 727 N N . LEU A 1 88 ? -28.880 -4.308 30.476 1.00 66.56 88 LEU A N 1
ATOM 728 C CA . LEU A 1 88 ? -30.332 -4.506 30.532 1.00 66.56 88 LEU A CA 1
ATOM 729 C C . LEU A 1 88 ? -30.712 -5.886 31.084 1.00 66.56 88 LEU A C 1
ATOM 731 O O . LEU A 1 88 ? -31.703 -6.009 31.797 1.00 66.56 88 LEU A O 1
ATOM 735 N N . SER A 1 89 ? -29.918 -6.914 30.777 1.00 64.12 89 SER A N 1
ATOM 736 C CA . SER A 1 89 ? -30.136 -8.294 31.239 1.00 64.12 89 SER A CA 1
ATOM 737 C C . SER A 1 89 ? -29.631 -8.532 32.668 1.00 64.12 89 SER A C 1
ATOM 739 O O . SER A 1 89 ? -29.986 -9.524 33.297 1.00 64.12 89 SER A O 1
ATOM 741 N N . ALA A 1 90 ? -28.814 -7.620 33.200 1.00 63.25 90 ALA A N 1
ATOM 742 C CA . ALA A 1 90 ? -28.205 -7.662 34.528 1.00 63.25 90 ALA A CA 1
ATOM 743 C C . ALA A 1 90 ? -29.160 -7.269 35.672 1.00 63.25 90 ALA A C 1
ATOM 745 O O . ALA A 1 90 ? -28.718 -6.814 36.731 1.00 63.25 90 ALA A O 1
ATOM 746 N N . SER A 1 91 ? -30.469 -7.452 35.499 1.00 54.41 91 SER A N 1
ATOM 747 C CA . SER A 1 91 ? -31.436 -7.357 36.591 1.00 54.41 91 SER A CA 1
ATOM 748 C C . SER A 1 91 ? -31.092 -8.394 37.671 1.00 54.41 91 SER A C 1
ATOM 750 O O . SER A 1 91 ? -31.398 -9.574 37.516 1.00 54.41 91 SER A O 1
ATOM 752 N N . GLY A 1 92 ? -30.413 -7.955 38.740 1.00 61.41 92 GLY A N 1
ATOM 753 C CA . GLY A 1 92 ? -29.979 -8.794 39.866 1.00 61.41 92 GLY A CA 1
ATOM 754 C C . GLY A 1 92 ? -28.473 -8.793 40.180 1.00 61.41 92 GLY A C 1
ATOM 755 O O . GLY A 1 92 ? -28.079 -9.441 41.146 1.00 61.41 92 GLY A O 1
ATOM 756 N N . LEU A 1 93 ? -27.627 -8.087 39.416 1.00 65.94 93 LEU A N 1
ATOM 757 C CA . LEU A 1 93 ? -26.193 -7.959 39.732 1.00 65.94 93 LEU A CA 1
ATOM 758 C C . LEU A 1 93 ? -25.930 -6.941 40.853 1.00 65.94 93 LEU A C 1
ATOM 760 O O . LEU A 1 93 ? -26.623 -5.928 40.969 1.00 65.94 93 LEU A O 1
ATOM 764 N N . SER A 1 94 ? -24.896 -7.186 41.664 1.00 68.38 94 SER A N 1
ATOM 765 C CA . SER A 1 94 ? -24.460 -6.233 42.690 1.00 68.38 94 SER A CA 1
ATOM 766 C C . SER A 1 94 ? -23.814 -4.989 42.063 1.00 68.38 94 SER A C 1
ATOM 768 O O . SER A 1 94 ? -23.264 -5.037 40.961 1.00 68.38 94 SER A O 1
ATOM 770 N N . VAL A 1 95 ? -23.825 -3.864 42.789 1.00 69.19 95 VAL A N 1
ATOM 771 C CA . VAL A 1 95 ? -23.204 -2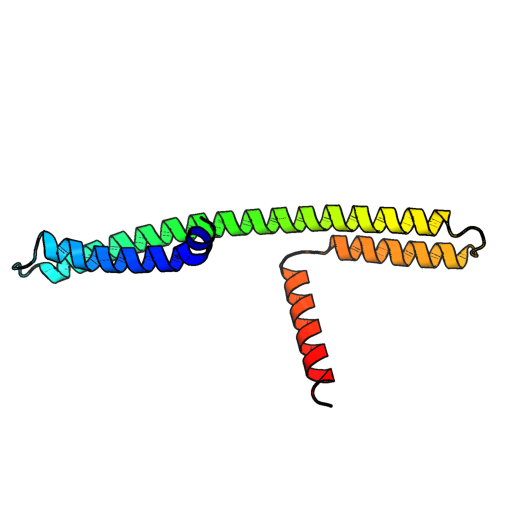.593 42.353 1.00 69.19 95 VAL A CA 1
ATOM 772 C C . VAL A 1 95 ? -21.731 -2.782 41.963 1.00 69.19 95 VAL A C 1
ATOM 774 O O . VAL A 1 95 ? -21.246 -2.169 41.014 1.00 69.19 95 VAL A O 1
ATOM 777 N N . GLU A 1 96 ? -21.024 -3.673 42.654 1.00 68.75 96 GLU A N 1
ATOM 778 C CA . GLU A 1 96 ? -19.617 -3.976 42.393 1.00 68.75 96 GLU A CA 1
ATOM 779 C C . GLU A 1 96 ? -19.412 -4.795 41.111 1.00 68.75 96 GLU A C 1
ATOM 781 O O . GLU A 1 96 ? -18.496 -4.516 40.338 1.00 68.75 96 GLU A O 1
ATOM 786 N N . GLN A 1 97 ? -20.308 -5.739 40.812 1.00 66.75 97 GLN A N 1
ATOM 787 C CA . GLN A 1 97 ? -20.293 -6.474 39.543 1.00 66.75 97 GLN A CA 1
ATOM 788 C C . GLN A 1 97 ? -20.601 -5.555 38.356 1.00 66.75 97 GLN A C 1
ATOM 790 O O . GLN A 1 97 ? -19.957 -5.666 37.315 1.00 66.75 97 GLN A O 1
ATOM 795 N N . ILE A 1 98 ? -21.526 -4.606 38.530 1.00 69.00 98 ILE A N 1
ATOM 796 C CA . ILE A 1 98 ? -21.837 -3.582 37.523 1.00 69.00 98 ILE A CA 1
ATOM 797 C C . ILE A 1 98 ? -20.621 -2.678 37.278 1.00 69.00 98 ILE A C 1
ATOM 799 O O . ILE A 1 98 ? -20.299 -2.380 36.127 1.00 69.00 98 ILE A O 1
ATOM 803 N N . LYS A 1 99 ? -19.903 -2.283 38.337 1.00 70.25 99 LYS A N 1
ATOM 804 C CA . LYS A 1 99 ? -18.686 -1.468 38.227 1.00 70.25 99 LYS A CA 1
ATOM 805 C C . LYS A 1 99 ? -17.555 -2.211 37.509 1.00 70.25 99 LYS A C 1
ATOM 807 O O . LYS A 1 99 ? -16.993 -1.674 36.561 1.00 70.25 99 LYS A O 1
ATOM 812 N N . ASN A 1 100 ? -17.276 -3.457 37.890 1.00 69.50 100 ASN A N 1
ATOM 813 C CA . ASN A 1 100 ? -16.244 -4.277 37.243 1.00 69.50 100 ASN A CA 1
ATOM 814 C C . ASN A 1 100 ? -16.561 -4.543 35.765 1.00 69.50 100 ASN A C 1
ATOM 816 O O . ASN A 1 100 ? -15.665 -4.533 34.915 1.00 69.50 100 ASN A O 1
ATOM 820 N N . LEU A 1 101 ? -17.844 -4.741 35.444 1.00 67.44 101 LEU A N 1
ATOM 821 C CA . LEU A 1 101 ? -18.300 -4.831 34.065 1.00 67.44 101 LEU A CA 1
ATOM 822 C C . LEU A 1 101 ? -18.034 -3.507 33.333 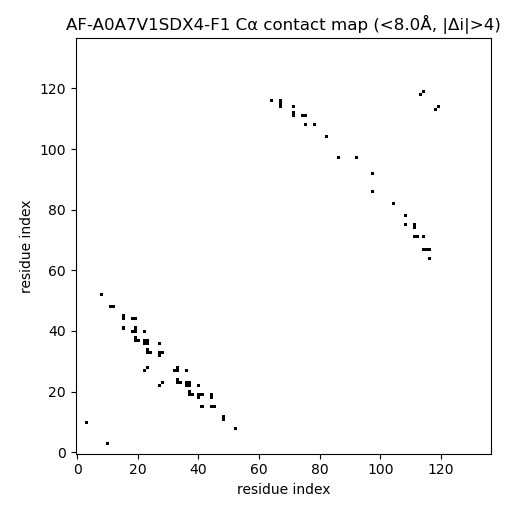1.00 67.44 101 LEU A C 1
ATOM 824 O O . LEU A 1 101 ? -17.389 -3.522 32.293 1.00 67.44 101 LEU A O 1
ATOM 828 N N . SER A 1 102 ? -18.432 -2.365 33.902 1.00 69.94 102 SER A N 1
ATOM 829 C CA . SER A 1 102 ? -18.176 -1.030 33.335 1.00 69.94 102 SER A CA 1
ATOM 830 C C . SER A 1 102 ? -16.687 -0.733 33.110 1.00 69.94 102 SER A C 1
ATOM 832 O O . SER A 1 102 ? -16.327 -0.120 32.105 1.00 69.94 102 SER A O 1
ATOM 834 N N . ASP A 1 103 ? -15.805 -1.170 34.003 1.00 72.62 103 ASP A N 1
ATOM 835 C CA . ASP A 1 103 ? -14.362 -0.967 33.846 1.00 72.62 103 ASP A CA 1
ATOM 836 C C . ASP A 1 103 ? -13.789 -1.852 32.729 1.00 72.62 103 ASP A C 1
ATOM 838 O O . ASP A 1 103 ? -13.032 -1.370 31.882 1.00 72.62 103 ASP A O 1
ATOM 842 N N . SER A 1 104 ? -14.225 -3.113 32.646 1.00 68.00 104 SER A N 1
ATOM 843 C CA . SER A 1 104 ? -13.860 -4.025 31.549 1.00 68.00 104 SER A CA 1
ATOM 844 C C . SER A 1 104 ? -14.341 -3.489 30.194 1.00 68.00 104 SER A C 1
ATOM 846 O O . SER A 1 104 ? -13.630 -3.549 29.192 1.00 68.00 104 SER A O 1
ATOM 848 N N . ILE A 1 105 ? -15.532 -2.889 30.173 1.00 66.19 105 ILE A N 1
ATOM 849 C CA . ILE A 1 105 ? -16.125 -2.211 29.016 1.00 66.19 105 ILE A CA 1
ATOM 850 C C . ILE A 1 105 ? -15.256 -1.048 28.541 1.00 66.19 105 ILE A C 1
ATOM 852 O O . ILE A 1 105 ? -14.951 -0.936 27.348 1.00 66.19 105 ILE A O 1
ATOM 856 N N . ASN A 1 106 ? -14.855 -0.186 29.473 1.00 69.38 106 ASN A N 1
ATOM 857 C CA . ASN A 1 106 ? -14.028 0.972 29.173 1.00 69.38 106 ASN A CA 1
ATOM 858 C C . ASN A 1 106 ? -12.653 0.542 28.653 1.00 69.38 106 ASN A C 1
ATOM 860 O O . ASN A 1 106 ? -1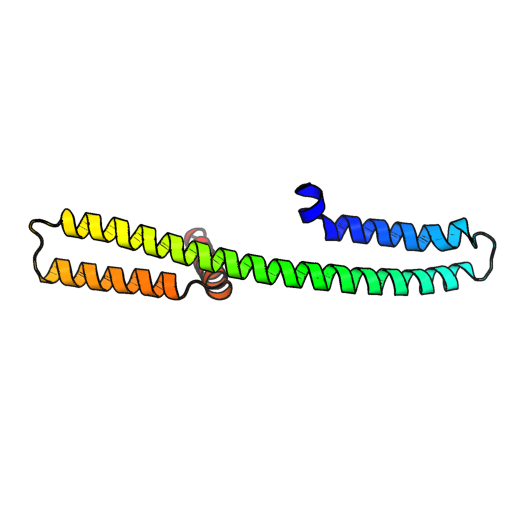2.150 1.138 27.701 1.00 69.38 106 ASN A O 1
ATOM 864 N N . GLN A 1 107 ? -12.086 -0.538 29.199 1.00 72.75 107 GLN A N 1
ATOM 865 C CA . GLN A 1 107 ? -10.840 -1.120 28.702 1.00 72.75 107 GLN A CA 1
ATOM 866 C C . GLN A 1 107 ? -10.980 -1.684 27.284 1.00 72.75 107 GLN A C 1
ATOM 868 O O . GLN A 1 107 ? -10.133 -1.396 26.443 1.00 72.75 107 GLN A O 1
ATOM 873 N N . ILE A 1 108 ? -12.052 -2.420 26.971 1.00 69.94 108 ILE A N 1
ATOM 874 C CA . ILE A 1 108 ? -12.283 -2.935 25.609 1.00 69.94 108 ILE A CA 1
ATOM 875 C C . ILE A 1 108 ? -12.462 -1.776 24.621 1.00 69.94 108 ILE A C 1
ATOM 877 O O . ILE A 1 108 ? -11.853 -1.774 23.551 1.00 69.94 108 ILE A O 1
ATOM 881 N N . SER A 1 109 ? -13.240 -0.754 24.987 1.00 70.12 109 SER A N 1
ATOM 882 C CA . SER A 1 109 ? -13.411 0.449 24.163 1.00 70.12 109 SER A CA 1
ATOM 883 C C . SER A 1 109 ? -12.101 1.207 23.957 1.00 70.12 109 SER A C 1
ATOM 885 O O . SER A 1 109 ? -11.844 1.696 22.856 1.00 70.12 109 SER A O 1
ATOM 887 N N . TYR A 1 110 ? -11.256 1.287 24.987 1.00 71.75 110 TYR A N 1
ATOM 888 C CA . TYR A 1 110 ? -9.928 1.883 24.895 1.00 71.75 110 TYR A CA 1
ATOM 889 C C . TYR A 1 110 ? -9.000 1.068 23.987 1.00 71.75 110 TYR A C 1
ATOM 891 O O . TYR A 1 110 ? -8.362 1.644 23.114 1.00 71.75 110 TYR A O 1
ATOM 899 N N . LEU A 1 111 ? -8.986 -0.263 24.110 1.00 67.81 111 LEU A N 1
ATOM 900 C CA . LEU A 1 111 ? -8.178 -1.154 23.271 1.00 67.81 111 LEU A CA 1
ATOM 901 C C . LEU A 1 111 ? -8.594 -1.087 21.797 1.00 67.81 111 LEU A C 1
ATOM 903 O O . LEU A 1 111 ? -7.740 -0.928 20.925 1.00 67.81 111 LEU A O 1
ATOM 907 N N . ILE A 1 112 ? -9.902 -1.092 21.517 1.00 71.69 112 ILE A N 1
ATOM 908 C CA . ILE A 1 112 ? -10.452 -0.796 20.182 1.00 71.69 112 ILE A CA 1
ATOM 909 C C . ILE A 1 112 ? -10.016 0.606 19.739 1.00 71.69 112 ILE A C 1
ATOM 911 O O . ILE A 1 112 ? -9.653 0.833 18.587 1.00 71.69 112 ILE A O 1
ATOM 915 N N . GLY A 1 113 ? -9.984 1.542 20.686 1.00 66.69 113 GLY A N 1
ATOM 916 C CA . GLY A 1 113 ? -9.455 2.889 20.543 1.00 66.69 113 GLY A CA 1
ATOM 917 C C . GLY A 1 113 ? -7.967 2.979 20.159 1.00 66.69 113 GLY A C 1
ATOM 918 O O . GLY A 1 113 ? -7.518 3.981 19.607 1.00 66.69 113 GLY A O 1
ATOM 919 N N . THR A 1 114 ? -7.190 1.942 20.427 1.00 69.19 114 THR A N 1
ATOM 920 C CA . THR A 1 114 ? -5.760 1.874 20.095 1.00 69.19 114 THR A CA 1
ATOM 921 C C . THR A 1 114 ? -5.475 1.000 18.875 1.00 69.19 114 THR A C 1
ATOM 923 O O . THR A 1 114 ? -4.313 0.786 18.529 1.00 69.19 114 THR A O 1
ATOM 926 N N . LEU A 1 115 ? -6.517 0.500 18.195 1.00 69.75 115 LEU A N 1
ATOM 927 C CA . LEU A 1 115 ? -6.352 -0.254 16.954 1.00 69.75 115 LEU A CA 1
ATOM 928 C C . LEU A 1 115 ? -5.752 0.644 15.865 1.00 69.75 115 LEU A C 1
ATOM 930 O O . LEU A 1 115 ? -6.334 1.657 15.469 1.00 69.75 115 LEU A O 1
ATOM 934 N N . SER A 1 116 ? -4.574 0.243 15.405 1.00 68.50 116 SER A N 1
ATOM 935 C CA . SER A 1 116 ? -3.773 0.825 14.336 1.00 68.50 116 SER A CA 1
ATOM 936 C C . SER A 1 116 ? -3.095 -0.314 13.568 1.00 68.50 116 SER A C 1
ATOM 938 O O . SER A 1 116 ? -3.092 -1.463 14.012 1.00 68.50 116 SER A O 1
ATOM 940 N N . ASP A 1 117 ? -2.509 -0.011 12.410 1.00 66.94 117 ASP A N 1
ATOM 941 C CA . ASP A 1 117 ? -1.778 -1.010 11.611 1.00 66.94 117 ASP A CA 1
ATOM 942 C C . ASP A 1 117 ? -0.606 -1.620 12.415 1.00 66.94 117 ASP A C 1
ATOM 944 O O . ASP A 1 117 ? -0.339 -2.823 12.371 1.00 66.94 117 ASP A O 1
ATOM 948 N N . GLU A 1 118 ? 0.037 -0.795 13.245 1.00 68.75 118 GLU A N 1
ATOM 949 C CA . GLU A 1 118 ? 1.117 -1.198 14.148 1.00 68.75 118 GLU A CA 1
ATOM 950 C C . GLU A 1 118 ? 0.610 -2.107 15.273 1.00 68.75 118 GLU A C 1
ATOM 952 O O . GLU A 1 118 ? 1.180 -3.177 15.480 1.00 68.75 118 GLU A O 1
ATOM 957 N N . SER A 1 119 ? -0.498 -1.760 15.944 1.00 72.38 119 SER A N 1
ATOM 958 C CA . SER A 1 119 ? -1.014 -2.588 17.044 1.00 72.38 119 SER A CA 1
ATOM 959 C C . SER A 1 119 ? -1.578 -3.926 16.566 1.00 72.38 119 SER A C 1
ATOM 961 O O . SER A 1 119 ? -1.420 -4.930 17.260 1.00 72.38 119 SER A O 1
ATOM 963 N N . ILE A 1 120 ? -2.148 -3.983 15.355 1.00 72.31 120 ILE A N 1
ATOM 964 C CA . ILE A 1 120 ? -2.565 -5.237 14.706 1.00 72.31 120 ILE A CA 1
ATOM 965 C C . ILE A 1 120 ? -1.348 -6.112 14.379 1.00 72.31 120 ILE A C 1
ATOM 967 O O . ILE A 1 120 ? -1.374 -7.324 14.611 1.00 72.31 120 ILE A O 1
ATOM 971 N N . THR A 1 121 ? -0.274 -5.514 13.861 1.00 74.69 121 THR A N 1
ATOM 972 C CA . THR A 1 121 ? 0.961 -6.239 13.531 1.00 74.69 121 THR A CA 1
ATOM 973 C C . THR A 1 121 ? 1.639 -6.782 14.790 1.00 74.69 121 THR A C 1
ATOM 975 O O . THR A 1 121 ? 2.024 -7.953 14.823 1.00 74.69 121 THR A O 1
ATOM 978 N N . ASP A 1 122 ? 1.710 -5.979 15.852 1.00 78.19 122 ASP A N 1
ATOM 979 C CA . ASP A 1 122 ? 2.247 -6.399 17.147 1.00 78.19 122 ASP A CA 1
ATOM 980 C C . ASP A 1 122 ? 1.397 -7.483 17.810 1.00 78.19 122 ASP A C 1
ATOM 982 O O . ASP A 1 122 ? 1.943 -8.449 18.346 1.00 78.19 122 ASP A O 1
ATOM 986 N N . TRP A 1 123 ? 0.066 -7.382 17.736 1.00 77.44 123 TRP A N 1
ATOM 987 C CA . TRP A 1 123 ? -0.826 -8.443 18.207 1.00 77.44 123 TRP A CA 1
ATOM 988 C C . TRP A 1 123 ? -0.582 -9.748 17.466 1.00 77.44 123 TRP A C 1
ATOM 990 O O . TRP A 1 123 ? -0.439 -10.790 18.103 1.00 77.44 123 TRP A O 1
ATOM 1000 N N . ARG A 1 124 ? -0.488 -9.699 16.133 1.00 79.19 124 ARG A N 1
ATOM 1001 C CA . ARG A 1 124 ? -0.228 -10.884 15.311 1.00 79.19 124 ARG A CA 1
ATOM 1002 C C . ARG A 1 124 ? 1.101 -11.538 15.680 1.00 79.19 124 ARG A C 1
ATOM 1004 O O . ARG A 1 124 ? 1.134 -12.755 15.824 1.00 79.19 124 ARG A O 1
ATOM 1011 N N . ARG A 1 125 ? 2.153 -10.736 15.874 1.00 79.50 125 ARG A N 1
ATOM 1012 C CA . ARG A 1 125 ? 3.484 -11.196 16.291 1.00 79.50 125 ARG A CA 1
ATOM 1013 C C . ARG A 1 125 ? 3.459 -11.848 17.673 1.00 79.50 125 ARG A C 1
ATOM 1015 O O . ARG A 1 125 ? 3.933 -12.965 17.838 1.00 79.50 125 ARG A O 1
ATOM 1022 N N . LYS A 1 126 ? 2.837 -11.194 18.655 1.00 78.81 126 LYS A N 1
ATOM 1023 C CA . LYS A 1 126 ? 2.730 -11.730 20.017 1.00 78.81 126 LYS A CA 1
ATOM 1024 C C . LYS A 1 126 ? 1.938 -13.040 20.050 1.00 78.81 126 LYS A C 1
ATOM 1026 O O . LYS A 1 126 ? 2.296 -13.966 20.774 1.00 78.81 126 LYS A O 1
ATOM 1031 N N . TYR A 1 127 ? 0.875 -13.139 19.251 1.00 73.56 127 TYR A N 1
ATOM 1032 C CA . TYR A 1 127 ? 0.077 -14.361 19.153 1.00 73.56 127 TYR A CA 1
ATOM 1033 C C . TYR A 1 127 ? 0.826 -15.485 18.431 1.00 73.56 127 TYR A C 1
ATOM 1035 O O . TYR A 1 127 ? 0.743 -16.624 18.876 1.00 73.56 127 TYR A O 1
ATOM 1043 N N . SER A 1 128 ? 1.586 -15.192 17.368 1.00 78.25 128 SER A N 1
ATOM 1044 C CA . SER A 1 128 ? 2.410 -16.207 16.698 1.00 78.25 128 SER A CA 1
ATOM 1045 C C . SER A 1 128 ? 3.514 -16.740 17.609 1.00 78.25 128 SER A C 1
ATOM 1047 O O . SER A 1 128 ? 3.660 -17.950 17.704 1.00 78.25 128 SER A O 1
ATOM 1049 N N . GLU A 1 129 ? 4.207 -15.866 18.347 1.00 80.56 129 GLU A N 1
ATOM 1050 C CA . GLU A 1 129 ? 5.220 -16.264 19.340 1.00 80.56 129 GLU A CA 1
ATOM 1051 C C . GLU A 1 129 ? 4.601 -17.145 20.444 1.00 80.56 129 GLU A C 1
ATOM 1053 O O . GLU A 1 129 ? 5.162 -18.167 20.837 1.00 80.56 129 GLU A O 1
ATOM 1058 N N . THR A 1 130 ? 3.398 -16.790 20.912 1.00 82.25 130 THR A N 1
ATOM 1059 C CA . THR A 1 130 ? 2.683 -17.572 21.933 1.00 82.25 130 THR A CA 1
ATOM 1060 C C . THR A 1 130 ? 2.256 -18.941 21.394 1.00 82.25 130 THR A C 1
ATOM 1062 O O . THR A 1 130 ? 2.443 -19.951 22.068 1.00 82.25 130 THR A O 1
ATOM 1065 N N . LEU A 1 131 ? 1.712 -19.002 20.176 1.00 75.31 131 LEU A N 1
ATOM 1066 C CA . LEU A 1 131 ? 1.296 -20.256 19.544 1.00 75.31 131 LEU A CA 1
ATOM 1067 C C . LEU A 1 131 ? 2.485 -21.174 19.230 1.00 75.31 131 LEU A C 1
ATOM 1069 O O . LEU A 1 131 ? 2.368 -22.381 19.422 1.00 75.31 131 LEU A O 1
ATOM 1073 N N . GLU A 1 132 ? 3.629 -20.626 18.818 1.00 78.44 132 GLU A N 1
ATOM 1074 C CA . GLU A 1 132 ? 4.868 -21.397 18.648 1.00 78.44 132 GLU A CA 1
ATOM 1075 C C . GLU A 1 132 ? 5.363 -21.969 19.982 1.00 78.44 132 GLU A C 1
ATOM 1077 O O . GLU A 1 132 ? 5.707 -23.147 20.048 1.00 78.44 132 GLU A O 1
ATOM 1082 N N . SER A 1 133 ? 5.312 -21.187 21.066 1.00 76.94 133 SER A N 1
ATOM 1083 C CA . SER A 1 133 ? 5.709 -21.658 22.404 1.00 76.94 133 SER A CA 1
ATOM 1084 C C . SER A 1 133 ? 4.780 -22.733 22.990 1.00 76.94 133 SER A C 1
ATOM 1086 O O . SER A 1 133 ? 5.202 -23.542 23.813 1.00 76.94 133 SER A O 1
ATOM 1088 N N . LEU A 1 134 ? 3.512 -22.753 22.568 1.00 74.50 134 LEU A N 1
ATOM 1089 C CA . LEU A 1 134 ? 2.521 -23.748 22.987 1.00 74.50 134 LEU A CA 1
ATOM 1090 C C . LEU A 1 134 ? 2.543 -25.011 22.116 1.00 74.50 134 LEU A C 1
ATOM 1092 O O . LEU A 1 134 ? 2.092 -26.053 22.575 1.00 74.50 134 LEU A O 1
ATOM 1096 N N . GLY A 1 135 ? 3.049 -24.925 20.882 1.00 59.59 135 GLY A N 1
ATOM 1097 C CA . GLY A 1 135 ? 3.221 -26.065 19.974 1.00 59.59 135 GLY A CA 1
ATOM 1098 C C . GLY A 1 135 ? 4.577 -26.773 20.085 1.00 59.59 135 GLY A C 1
ATOM 1099 O O . GLY A 1 135 ? 4.773 -27.789 19.424 1.00 59.59 135 GLY A O 1
ATOM 1100 N N . SER A 1 136 ? 5.515 -26.245 20.883 1.00 55.72 136 SER A N 1
ATOM 1101 C CA . SER A 1 136 ? 6.829 -26.853 21.148 1.00 55.72 136 SER A CA 1
ATOM 1102 C C . SER A 1 136 ? 6.904 -27.642 22.468 1.00 55.72 136 SER A C 1
ATOM 1104 O O . SER A 1 136 ? 8.010 -27.970 22.901 1.00 55.7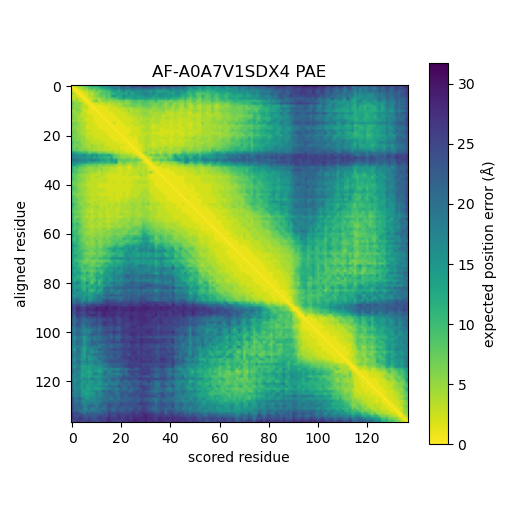2 136 SER A O 1
ATOM 1106 N N . ASN A 1 137 ? 5.762 -27.904 23.113 1.00 46.31 137 ASN A N 1
ATOM 1107 C CA . ASN A 1 137 ? 5.592 -28.819 24.253 1.00 46.31 137 ASN A CA 1
ATOM 1108 C C . ASN A 1 137 ? 4.704 -29.995 23.838 1.00 46.31 137 ASN A C 1
ATOM 1110 O O . ASN A 1 137 ? 4.850 -31.072 24.455 1.00 46.31 137 ASN A O 1
#

pLDDT: mean 78.22, std 10.89, range [46.31, 95.31]

Foldseek 3Di:
DVVCLVCVLVVLVVVLVVQLQVVLCVPPVPHPCSVVSSVVSNVVSVVVSVVVVVVSVVVVVVVQQVVLVVVLVVQLVVLVVVLVVCVVVPPPDDPVVVVVSVVVSVVSNVVSVPRDPVVVVVVVVVVVVVVVVVVVD

Secondary structure (DSSP, 8-state):
-HHHHHTHHHHHHHHHHHHHHHHHHHHHTTSTTHHHHHHHHHHHHHHHHHHHHHHHHHHHHHHHHHHHHHHHHHHHHHHHHHHHHHHHH-TT--HHHHHHHHHHHHHHHHHHHT--HHHHHHHHHHHHHHHHHHH--

Sequence (137 aa):
MKFFLDNIELILSFLGIVVIFAVPMLFFGDSVIWWEVAAITAIFVGVFHGFIFWIVRRKQRRIRQEAIEEIRKMLKDKVNNQLSVISLSASGLSVEQIKNLSDSINQISYLIGTLSDESITDWRRKYSETLESLGSN